Protein AF-A0AA41VX72-F1 (afdb_monomer)

Structure (mmCIF, N/CA/C/O backbone):
data_AF-A0AA41VX72-F1
#
_entry.id   AF-A0AA41VX72-F1
#
loop_
_atom_site.group_PDB
_atom_site.id
_atom_site.type_symbol
_atom_site.label_atom_id
_atom_site.label_alt_i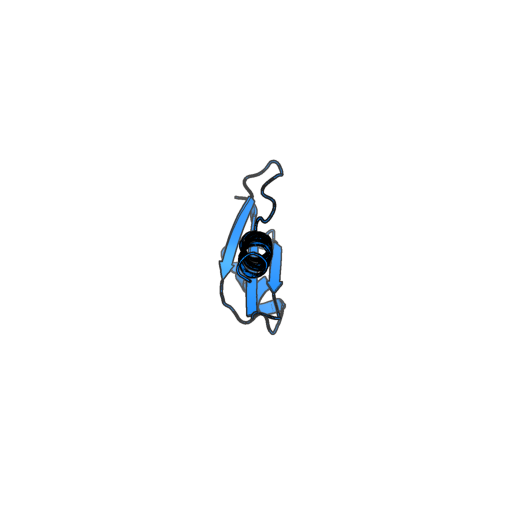d
_atom_site.label_comp_id
_atom_site.label_asym_id
_atom_site.label_entity_id
_atom_site.label_seq_id
_atom_site.pdbx_PDB_ins_code
_atom_site.Cartn_x
_atom_site.Cartn_y
_atom_site.Cartn_z
_atom_site.occupancy
_atom_site.B_iso_or_equiv
_atom_site.auth_seq_id
_atom_site.auth_comp_id
_atom_site.auth_asym_id
_atom_site.auth_atom_id
_atom_site.pdbx_PDB_model_num
ATOM 1 N N . MET A 1 1 ? 46.346 26.137 2.142 1.00 47.47 1 MET A N 1
ATOM 2 C CA . MET A 1 1 ? 45.126 25.964 1.322 1.00 47.47 1 MET A CA 1
ATOM 3 C C . MET A 1 1 ? 44.299 24.792 1.863 1.00 47.47 1 MET A C 1
ATOM 5 O O . MET A 1 1 ? 44.267 23.741 1.251 1.00 47.47 1 MET A O 1
ATOM 9 N N . ALA A 1 2 ? 43.682 24.947 3.044 1.00 51.16 2 ALA A N 1
ATOM 10 C CA . ALA A 1 2 ? 42.961 23.864 3.745 1.00 51.16 2 ALA A CA 1
ATOM 11 C C . ALA A 1 2 ? 41.519 24.239 4.158 1.00 51.16 2 ALA A C 1
ATOM 13 O O . ALA A 1 2 ? 40.808 23.425 4.730 1.00 51.16 2 ALA A O 1
ATOM 14 N N . LYS A 1 3 ? 41.076 25.475 3.876 1.00 50.66 3 LYS A N 1
ATOM 15 C CA . LYS A 1 3 ? 39.778 26.012 4.332 1.00 50.66 3 LYS A CA 1
ATOM 16 C C . LYS A 1 3 ? 38.601 25.743 3.386 1.00 50.66 3 LYS A C 1
ATOM 18 O O . LYS A 1 3 ? 37.462 25.927 3.794 1.00 50.66 3 LYS A O 1
ATOM 23 N N . MET A 1 4 ? 38.854 25.312 2.147 1.00 51.56 4 MET A N 1
ATOM 24 C CA . MET A 1 4 ? 37.795 25.102 1.146 1.00 51.56 4 MET A CA 1
ATOM 25 C C . MET A 1 4 ? 37.142 23.713 1.225 1.00 51.56 4 MET A C 1
ATOM 27 O O . MET A 1 4 ? 36.000 23.562 0.807 1.00 51.56 4 MET A O 1
ATOM 31 N N . ASN A 1 5 ? 37.816 22.721 1.817 1.00 54.25 5 ASN A N 1
ATOM 32 C CA . ASN A 1 5 ? 37.312 21.342 1.867 1.00 54.25 5 ASN A CA 1
ATOM 33 C C . ASN A 1 5 ? 36.283 21.126 2.984 1.00 54.25 5 ASN A C 1
ATOM 35 O O . ASN A 1 5 ? 35.421 20.262 2.867 1.00 54.25 5 ASN A O 1
ATOM 39 N N . THR A 1 6 ? 36.338 21.917 4.057 1.00 56.69 6 THR A N 1
ATOM 40 C CA . THR A 1 6 ? 35.443 21.733 5.207 1.00 56.69 6 THR A CA 1
ATOM 41 C C . THR A 1 6 ? 34.018 22.191 4.896 1.00 56.69 6 THR A C 1
ATOM 43 O O . THR A 1 6 ? 33.067 21.541 5.311 1.00 56.69 6 THR A O 1
ATOM 46 N N . VAL A 1 7 ? 33.856 23.269 4.120 1.00 58.25 7 VAL A N 1
ATOM 47 C CA . VAL A 1 7 ? 32.533 23.813 3.763 1.00 58.25 7 VAL A CA 1
ATOM 48 C C . VAL A 1 7 ? 31.771 22.852 2.847 1.00 58.25 7 VAL A C 1
ATOM 50 O O . VAL A 1 7 ? 30.597 22.590 3.086 1.00 58.25 7 VAL A O 1
ATOM 53 N N . VAL A 1 8 ? 32.447 22.258 1.858 1.00 61.09 8 VAL A N 1
ATOM 54 C CA . VAL A 1 8 ? 31.842 21.289 0.925 1.00 61.09 8 VAL A CA 1
ATOM 55 C C . VAL A 1 8 ? 31.319 20.050 1.660 1.00 61.09 8 VAL A C 1
ATOM 57 O O . VAL A 1 8 ? 30.227 19.573 1.352 1.00 61.09 8 VAL A O 1
ATOM 60 N N . SER A 1 9 ? 32.038 19.573 2.681 1.00 59.94 9 SER A N 1
ATOM 61 C CA . SER A 1 9 ? 31.589 18.439 3.495 1.00 59.94 9 SER A CA 1
ATOM 62 C C . SER A 1 9 ? 30.304 18.736 4.274 1.00 59.94 9 SER A C 1
ATOM 64 O O . SER A 1 9 ? 29.440 17.867 4.358 1.00 59.94 9 SER A O 1
ATOM 66 N N . PHE A 1 10 ? 30.122 19.955 4.797 1.00 61.03 10 PHE A N 1
ATOM 67 C CA . PHE A 1 10 ? 28.880 20.321 5.494 1.00 61.03 10 PHE A CA 1
ATOM 68 C C . PHE A 1 10 ? 27.669 20.373 4.554 1.00 61.03 10 PHE A C 1
ATOM 70 O O . PHE A 1 10 ? 26.589 19.920 4.931 1.00 61.03 10 PHE A O 1
ATOM 77 N N . PHE A 1 11 ? 27.849 20.852 3.318 1.00 61.50 11 PHE A N 1
ATOM 78 C CA . PHE A 1 11 ? 26.787 20.825 2.306 1.00 61.50 11 PHE A CA 1
ATOM 79 C C . PHE A 1 11 ? 26.390 19.392 1.925 1.00 61.50 11 PHE A C 1
ATOM 81 O O . PHE A 1 11 ? 25.201 19.094 1.826 1.00 61.50 11 PHE A O 1
ATOM 88 N N . PHE A 1 12 ? 27.360 18.484 1.785 1.00 62.69 12 PHE A N 1
ATOM 89 C CA . PHE A 1 12 ? 27.084 17.069 1.510 1.00 62.69 12 PHE A CA 1
ATOM 90 C C . PHE A 1 12 ? 26.326 16.377 2.653 1.00 62.69 12 PHE A C 1
ATOM 92 O O . PHE A 1 12 ? 25.375 15.639 2.398 1.00 62.69 12 PHE A O 1
ATOM 99 N N . PHE A 1 13 ? 26.695 16.646 3.910 1.00 61.38 13 PHE A N 1
ATOM 100 C CA . PHE A 1 13 ? 25.978 16.111 5.072 1.00 61.38 13 PHE A CA 1
ATOM 101 C C . PHE A 1 13 ? 24.539 16.632 5.164 1.00 61.38 13 PHE A C 1
ATOM 103 O O . PHE A 1 13 ? 23.635 15.852 5.458 1.00 61.38 13 PHE A O 1
ATOM 110 N N . ALA A 1 14 ? 24.301 17.912 4.865 1.00 61.12 14 ALA A N 1
ATOM 111 C CA . ALA A 1 14 ? 22.952 18.473 4.859 1.00 61.12 14 ALA A CA 1
ATOM 112 C C . ALA A 1 14 ? 22.053 17.786 3.817 1.00 61.12 14 ALA A C 1
ATOM 114 O O . ALA A 1 14 ? 20.928 17.411 4.133 1.00 61.12 14 ALA A O 1
ATOM 115 N N . ILE A 1 15 ? 22.563 17.547 2.604 1.00 62.56 15 ILE A N 1
ATOM 116 C CA . ILE A 1 15 ? 21.814 16.872 1.533 1.00 62.56 15 ILE A CA 1
ATOM 117 C C . ILE A 1 15 ? 21.449 15.432 1.930 1.00 62.56 15 ILE A C 1
ATOM 119 O O . ILE A 1 15 ? 20.313 15.012 1.722 1.00 62.56 15 ILE A O 1
ATOM 123 N N . LEU A 1 16 ? 22.362 14.686 2.561 1.00 59.56 16 LEU A N 1
ATOM 124 C CA . LEU A 1 16 ? 22.082 13.318 3.018 1.00 59.56 16 LEU A CA 1
ATOM 125 C C . LEU A 1 16 ? 20.978 13.255 4.089 1.00 59.56 16 LEU A C 1
ATOM 127 O O . LEU A 1 16 ? 20.198 12.305 4.090 1.00 59.56 16 LEU A O 1
ATOM 131 N N . ILE A 1 17 ? 20.856 14.272 4.950 1.00 59.94 17 ILE A N 1
ATOM 132 C CA . ILE A 1 17 ? 19.764 14.365 5.937 1.00 59.94 17 ILE A CA 1
ATOM 133 C C . ILE A 1 17 ? 18.409 14.577 5.240 1.00 59.94 17 ILE A C 1
ATOM 135 O O . ILE A 1 17 ? 17.415 13.980 5.651 1.00 59.94 17 ILE A O 1
ATOM 139 N N . PHE A 1 18 ? 18.365 15.356 4.152 1.00 55.69 18 PHE A N 1
ATOM 140 C CA . PHE A 1 18 ? 17.138 15.534 3.365 1.00 55.69 18 PHE A CA 1
ATOM 141 C C . PHE A 1 18 ? 16.703 14.249 2.643 1.00 55.69 18 PHE A C 1
ATOM 143 O O . PHE A 1 18 ? 15.506 13.982 2.569 1.00 55.69 18 PHE A O 1
ATOM 150 N N . PHE A 1 19 ? 17.640 13.422 2.163 1.00 53.59 19 PHE A N 1
ATOM 151 C CA . PHE A 1 19 ? 17.306 12.150 1.504 1.00 53.59 19 PHE A CA 1
ATOM 152 C C . PHE A 1 19 ? 16.993 11.002 2.479 1.00 53.59 19 PHE A C 1
ATOM 154 O O . PHE A 1 19 ? 16.228 10.109 2.127 1.00 53.59 19 PHE A O 1
AT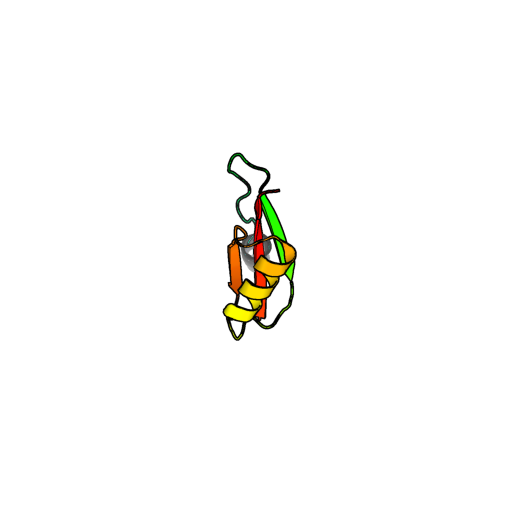OM 161 N N . ALA A 1 20 ? 17.518 11.025 3.708 1.00 47.22 20 ALA A N 1
ATOM 162 C CA . ALA A 1 20 ? 17.224 10.002 4.718 1.00 47.22 20 ALA A CA 1
ATOM 163 C C . ALA A 1 20 ? 15.855 10.182 5.414 1.00 47.22 20 ALA A C 1
ATOM 165 O O . ALA A 1 20 ? 15.374 9.252 6.056 1.00 47.22 20 ALA A O 1
ATOM 166 N N . GLY A 1 21 ? 15.221 11.357 5.292 1.00 43.03 21 GLY A N 1
ATOM 167 C CA . GLY A 1 21 ? 13.928 11.676 5.921 1.00 43.03 21 GLY A CA 1
ATOM 168 C C . GLY A 1 21 ? 12.692 11.509 5.026 1.00 43.03 21 GLY A C 1
ATOM 169 O O . GLY A 1 21 ? 11.574 11.761 5.475 1.00 43.03 21 GLY A O 1
ATOM 170 N N . GLY A 1 22 ? 12.866 11.100 3.765 1.00 43.69 22 GLY A N 1
ATOM 171 C CA . GLY A 1 22 ? 11.791 10.948 2.780 1.00 43.69 22 GLY A CA 1
ATOM 172 C C . GLY A 1 22 ? 10.982 9.663 2.960 1.00 43.69 22 GLY A C 1
ATOM 173 O O . GLY A 1 22 ? 11.008 8.791 2.102 1.00 43.69 22 GLY A O 1
ATOM 174 N N . GLY A 1 23 ? 10.295 9.528 4.090 1.00 41.78 23 GLY A N 1
ATOM 175 C CA . GLY A 1 23 ? 9.418 8.389 4.372 1.00 41.78 23 GLY A CA 1
ATOM 176 C C . GLY A 1 23 ? 8.514 8.592 5.585 1.00 41.78 23 GLY A C 1
ATOM 177 O O . GLY A 1 23 ? 8.071 7.622 6.187 1.00 41.78 23 GLY A O 1
ATOM 178 N N . ALA A 1 24 ? 8.260 9.839 5.985 1.00 44.88 24 ALA A N 1
ATOM 179 C CA . ALA A 1 24 ? 7.224 10.151 6.962 1.00 44.88 24 ALA A CA 1
ATOM 180 C C . ALA A 1 24 ? 5.878 10.235 6.230 1.00 44.88 24 ALA A C 1
ATOM 182 O O . ALA A 1 24 ? 5.456 11.303 5.791 1.00 44.88 24 ALA A O 1
ATOM 183 N N . MET A 1 25 ? 5.222 9.089 6.057 1.00 49.25 25 MET A N 1
ATOM 184 C CA . MET A 1 25 ? 3.823 9.054 5.645 1.00 49.25 25 MET A CA 1
ATOM 185 C C . MET A 1 25 ? 2.938 9.425 6.842 1.00 49.25 25 MET A C 1
ATOM 187 O O . MET A 1 25 ? 2.965 8.792 7.896 1.00 49.25 25 MET A O 1
ATOM 191 N N . LEU A 1 26 ? 2.234 10.540 6.648 1.00 45.62 26 LEU A N 1
ATOM 192 C CA . LEU A 1 26 ? 1.187 11.158 7.458 1.00 45.62 26 LEU A CA 1
ATOM 193 C C . LEU A 1 26 ? 0.309 10.147 8.219 1.00 45.62 26 LEU A C 1
ATOM 195 O O . LEU A 1 26 ? -0.577 9.533 7.637 1.00 45.62 26 LEU A O 1
ATOM 199 N N . ASN A 1 27 ? 0.489 10.056 9.538 1.00 47.94 27 ASN A N 1
ATOM 200 C CA . ASN A 1 27 ? -0.500 9.473 10.447 1.00 47.94 27 ASN A CA 1
ATOM 201 C C . ASN A 1 27 ? -1.250 10.604 11.146 1.00 47.94 27 ASN A C 1
ATOM 203 O O . ASN A 1 27 ? -0.889 11.004 12.252 1.00 47.94 27 ASN A O 1
ATOM 207 N N . GLN A 1 28 ? -2.267 11.157 10.489 1.00 52.22 28 GLN A N 1
ATOM 208 C CA . GLN A 1 28 ? -3.196 12.052 11.170 1.00 52.22 28 GLN A CA 1
ATOM 209 C C . GLN A 1 28 ? -4.567 12.071 10.489 1.00 52.22 28 GLN A C 1
ATOM 211 O O . GLN A 1 28 ? -4.804 12.948 9.670 1.00 52.22 28 GLN A O 1
ATOM 216 N N . VAL A 1 29 ? -5.470 11.159 10.876 1.00 46.75 29 VAL A N 1
ATOM 217 C CA . VAL A 1 29 ? -6.922 11.417 10.976 1.00 46.75 29 VAL A CA 1
ATOM 218 C C . VAL A 1 29 ? -7.533 10.438 11.996 1.00 46.75 29 VAL A C 1
ATOM 220 O O . VAL A 1 29 ? -7.050 9.321 12.139 1.00 46.75 29 VAL A O 1
ATOM 223 N N . GLU A 1 30 ? -8.547 10.881 12.741 1.00 51.50 30 GLU A N 1
ATOM 224 C CA . GLU A 1 30 ? -9.370 10.098 13.676 1.00 51.50 30 GLU A CA 1
ATOM 225 C C . GLU A 1 30 ? -9.831 8.748 13.089 1.00 51.50 30 GLU A C 1
ATOM 227 O O . GLU A 1 30 ? -10.483 8.711 12.052 1.00 51.50 30 GLU A O 1
ATOM 232 N N . GLY A 1 31 ? -9.505 7.651 13.780 1.00 57.03 31 GLY A N 1
ATOM 233 C CA . GLY A 1 31 ? -9.639 6.266 13.307 1.00 57.03 31 GLY A CA 1
ATOM 234 C C . GLY A 1 31 ? -8.259 5.611 13.320 1.00 57.03 31 GLY A C 1
ATOM 235 O O . GLY A 1 31 ? -7.297 6.199 12.825 1.00 57.03 31 GLY A O 1
ATOM 236 N N . ARG A 1 32 ? -8.082 4.444 13.958 1.00 69.69 32 ARG A N 1
ATO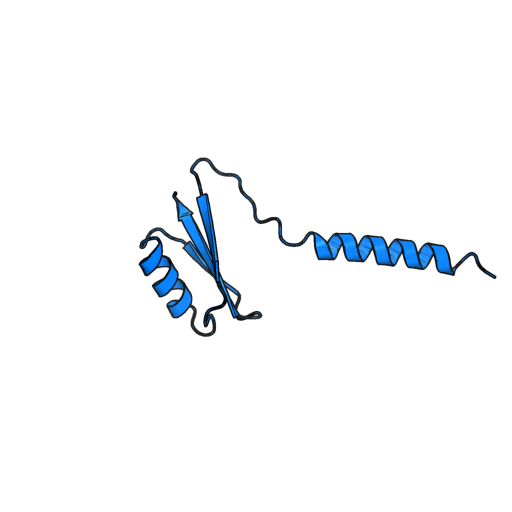M 237 C CA . ARG A 1 32 ? -6.760 3.801 13.918 1.00 69.69 32 ARG A CA 1
ATOM 238 C C . ARG A 1 32 ? -6.562 3.321 12.492 1.00 69.69 32 ARG A C 1
ATOM 240 O O . ARG A 1 32 ? -7.114 2.317 12.087 1.00 69.69 32 ARG A O 1
ATOM 247 N N . THR A 1 33 ? -5.807 4.067 11.709 1.00 76.81 33 THR A N 1
ATOM 248 C CA . THR A 1 33 ? -5.444 3.621 10.373 1.00 76.81 33 THR A CA 1
ATOM 249 C C . THR A 1 33 ? -4.221 2.723 10.518 1.00 76.81 33 THR A C 1
ATOM 251 O O . THR A 1 33 ? -3.198 3.145 11.057 1.00 76.81 33 THR A O 1
ATOM 254 N N . CYS A 1 34 ? -4.340 1.470 10.098 1.00 82.81 34 CYS A N 1
ATOM 255 C CA . CYS A 1 34 ? -3.231 0.535 10.017 1.00 82.81 34 CYS A CA 1
ATOM 256 C C . CYS A 1 34 ? -2.656 0.553 8.599 1.00 82.81 34 CYS A C 1
ATOM 258 O O . CYS A 1 34 ? -3.381 0.757 7.624 1.00 82.81 34 CYS A O 1
ATOM 260 N N . ASN A 1 35 ? -1.344 0.347 8.493 1.00 86.81 35 ASN A N 1
ATOM 261 C CA . ASN A 1 35 ? -0.669 0.187 7.216 1.00 86.81 35 ASN A CA 1
ATOM 262 C C . ASN A 1 35 ? 0.206 -1.069 7.227 1.00 86.81 35 ASN A C 1
ATOM 264 O O . ASN A 1 35 ? 0.753 -1.465 8.257 1.00 86.81 35 ASN A O 1
ATOM 268 N N . GLU A 1 36 ? 0.331 -1.691 6.064 1.00 86.25 36 GLU A N 1
ATOM 269 C CA . GLU A 1 36 ? 1.219 -2.817 5.832 1.00 86.25 36 GLU A CA 1
ATOM 270 C C . GLU A 1 36 ? 1.857 -2.668 4.460 1.00 86.25 36 GLU A C 1
ATOM 272 O O . GLU A 1 36 ? 1.222 -2.231 3.499 1.00 86.25 36 GLU A O 1
ATOM 277 N N . ARG A 1 37 ? 3.136 -3.032 4.382 1.00 87.31 37 ARG A N 1
ATOM 278 C CA . ARG A 1 37 ? 3.938 -2.896 3.177 1.00 87.31 37 ARG A CA 1
ATOM 279 C C . ARG A 1 37 ? 4.635 -4.205 2.854 1.00 87.31 37 ARG A C 1
ATOM 281 O O . ARG A 1 37 ? 5.329 -4.769 3.700 1.00 87.31 37 ARG A O 1
ATOM 288 N N . TRP A 1 38 ? 4.505 -4.668 1.616 1.00 84.06 38 TRP A N 1
ATOM 289 C CA . TRP A 1 38 ? 5.106 -5.920 1.171 1.00 84.06 38 TRP A CA 1
ATOM 290 C C . TRP A 1 38 ? 5.725 -5.817 -0.220 1.00 84.06 38 TRP A C 1
ATOM 292 O O . TRP A 1 38 ? 5.283 -5.072 -1.096 1.00 84.06 38 TRP A O 1
ATOM 302 N N . LYS A 1 39 ? 6.753 -6.637 -0.444 1.00 79.19 39 LYS A N 1
ATOM 303 C CA . LYS A 1 39 ? 7.360 -6.813 -1.762 1.00 79.19 39 LYS A CA 1
ATOM 304 C C . LYS A 1 39 ? 6.542 -7.842 -2.543 1.00 79.19 39 LYS A C 1
ATOM 306 O O . LYS A 1 39 ? 6.701 -9.045 -2.345 1.00 79.19 39 LYS A O 1
ATOM 311 N N . HIS A 1 40 ? 5.639 -7.373 -3.395 1.00 70.88 40 HIS A N 1
ATOM 312 C CA . HIS A 1 40 ? 4.802 -8.208 -4.257 1.00 70.88 40 HIS A CA 1
ATOM 313 C C . HIS A 1 40 ? 4.739 -7.604 -5.652 1.00 70.88 40 HIS A C 1
ATOM 315 O O . HIS A 1 40 ? 5.056 -6.430 -5.823 1.00 70.88 40 HIS A O 1
ATOM 321 N N . GLY A 1 41 ? 4.372 -8.427 -6.635 1.00 64.75 41 GLY A N 1
ATOM 322 C CA . GLY A 1 41 ? 4.233 -8.001 -8.019 1.00 64.75 41 GLY A CA 1
ATOM 323 C C . GLY A 1 41 ? 3.224 -6.867 -8.124 1.00 64.75 41 GLY A C 1
ATOM 324 O O . GLY A 1 41 ? 2.029 -7.097 -8.141 1.00 64.75 41 GLY A O 1
ATOM 325 N N . CYS A 1 42 ? 3.726 -5.646 -8.200 1.00 70.44 42 CYS A N 1
ATOM 326 C CA . CYS A 1 42 ? 2.982 -4.434 -8.492 1.00 70.44 42 CYS A CA 1
ATOM 327 C C . CYS A 1 42 ? 3.088 -4.060 -9.976 1.00 70.44 42 CYS A C 1
ATOM 329 O O . CYS A 1 42 ? 2.790 -2.947 -10.390 1.00 70.44 42 CYS A O 1
ATOM 331 N N . VAL A 1 43 ? 3.551 -5.006 -10.799 1.00 64.44 43 VAL A N 1
ATOM 332 C CA . VAL A 1 43 ? 3.561 -4.884 -12.262 1.00 64.44 43 VAL A CA 1
ATOM 333 C C . VAL A 1 43 ? 2.127 -4.836 -12.795 1.00 64.44 43 VAL A C 1
ATOM 335 O O . VAL A 1 43 ? 1.871 -4.202 -13.815 1.00 64.44 43 VAL A O 1
ATOM 338 N N . ILE A 1 44 ? 1.196 -5.473 -12.080 1.00 66.94 44 ILE A N 1
ATOM 339 C CA . ILE A 1 44 ? -0.237 -5.399 -12.325 1.00 66.94 44 ILE A CA 1
ATOM 340 C C . ILE A 1 44 ? -0.877 -4.875 -11.039 1.00 66.94 44 ILE A C 1
ATOM 342 O O . ILE A 1 44 ? -0.851 -5.538 -10.006 1.00 66.94 44 ILE A O 1
ATOM 346 N N . GLU A 1 45 ? -1.425 -3.662 -11.092 1.00 66.81 45 GLU A N 1
ATOM 347 C CA . GLU A 1 45 ? -2.039 -2.968 -9.946 1.00 66.81 45 GLU A CA 1
ATOM 348 C C . GLU A 1 45 ? -3.110 -3.829 -9.243 1.00 66.81 45 GLU A C 1
ATOM 350 O O . GLU A 1 45 ? -3.291 -3.762 -8.025 1.00 66.81 45 GLU A O 1
ATOM 355 N N . THR A 1 46 ? -3.752 -4.722 -10.002 1.00 77.38 46 THR A N 1
ATOM 356 C CA . THR A 1 46 ? -4.765 -5.659 -9.511 1.00 77.38 46 THR A CA 1
ATOM 357 C C . THR A 1 46 ? -4.228 -6.668 -8.503 1.00 77.38 46 THR A C 1
ATOM 359 O O . THR A 1 46 ? -4.951 -6.990 -7.570 1.00 77.38 46 THR A O 1
ATOM 362 N N . ASP A 1 47 ? -2.983 -7.135 -8.617 1.00 82.31 47 ASP A N 1
ATOM 363 C CA . ASP A 1 47 ? -2.434 -8.150 -7.700 1.00 82.31 47 ASP A CA 1
ATOM 364 C C . ASP A 1 47 ? -2.257 -7.569 -6.289 1.00 82.31 47 ASP A C 1
ATOM 366 O O . ASP A 1 47 ? -2.555 -8.201 -5.269 1.00 82.31 47 ASP A O 1
ATOM 370 N N . CYS A 1 48 ? 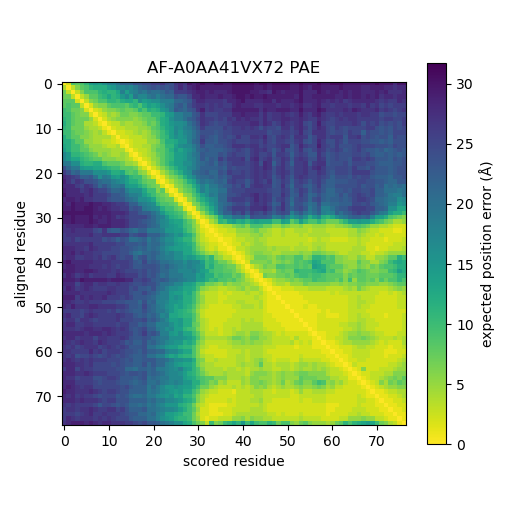-1.823 -6.308 -6.245 1.00 86.06 48 CYS A N 1
ATOM 371 C CA . CYS A 1 48 ? -1.700 -5.519 -5.031 1.00 86.06 48 CYS A CA 1
ATOM 372 C C . CYS A 1 48 ? -3.055 -5.330 -4.345 1.00 86.06 48 CYS A C 1
ATOM 374 O O . CYS A 1 48 ? -3.214 -5.596 -3.149 1.00 86.06 48 CYS A O 1
ATOM 376 N N . GLN A 1 49 ? -4.041 -4.918 -5.142 1.00 88.06 49 GLN A N 1
ATOM 377 C CA . GLN A 1 49 ? -5.413 -4.693 -4.718 1.00 88.06 49 GLN A CA 1
ATOM 378 C C . GLN A 1 49 ? -6.078 -5.975 -4.217 1.00 88.06 49 GLN A C 1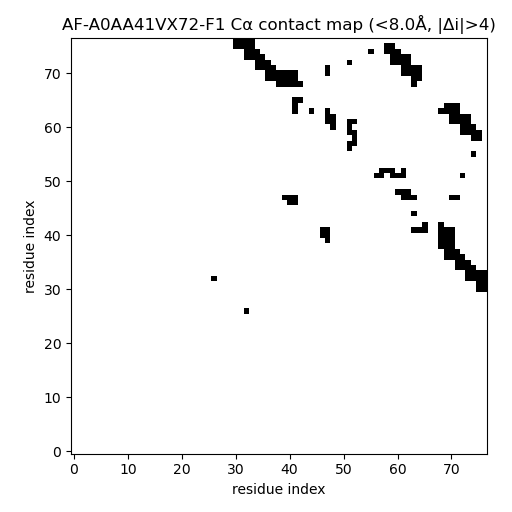
ATOM 380 O O . GLN A 1 49 ? -6.640 -5.986 -3.125 1.00 88.06 49 GLN A O 1
ATOM 385 N N . GLU A 1 50 ? -5.985 -7.071 -4.969 1.00 89.50 50 GLU A N 1
ATOM 386 C CA . GLU A 1 50 ? -6.571 -8.356 -4.593 1.00 89.50 50 GLU A CA 1
ATOM 387 C C . GLU A 1 50 ? -5.997 -8.873 -3.279 1.00 89.50 50 GLU A C 1
ATOM 389 O O . GLU A 1 50 ? -6.746 -9.354 -2.428 1.00 89.50 50 GLU A O 1
ATOM 394 N N . LYS A 1 51 ? -4.680 -8.746 -3.075 1.00 87.06 51 LYS A N 1
ATOM 395 C CA . LYS A 1 51 ? -4.062 -9.128 -1.806 1.00 87.06 51 LYS A CA 1
ATOM 396 C C . LYS A 1 51 ? -4.515 -8.231 -0.656 1.00 87.06 51 LYS A C 1
ATOM 398 O O . LYS A 1 51 ? -4.930 -8.762 0.368 1.00 87.06 51 LYS A O 1
ATOM 403 N N . CYS A 1 52 ? -4.483 -6.913 -0.837 1.00 89.25 52 CYS A N 1
ATOM 404 C CA . CYS A 1 52 ? -4.912 -5.953 0.181 1.00 89.25 52 CYS A CA 1
ATOM 405 C C . CYS A 1 52 ? -6.368 -6.203 0.609 1.00 89.25 52 CYS A C 1
ATOM 407 O O . CYS A 1 52 ? -6.663 -6.304 1.798 1.00 89.25 52 CYS A O 1
ATOM 409 N N . TRP A 1 53 ? -7.266 -6.433 -0.350 1.00 92.00 53 TRP A N 1
ATOM 410 C CA . TRP A 1 53 ? -8.668 -6.730 -0.064 1.00 92.00 53 TRP A CA 1
ATOM 411 C C . TRP A 1 53 ? -8.919 -8.116 0.512 1.00 92.00 53 TRP A C 1
ATOM 413 O O . TRP A 1 53 ? -9.871 -8.292 1.271 1.00 92.00 53 TRP A O 1
ATOM 423 N N . ARG A 1 54 ? -8.103 -9.107 0.150 1.00 90.50 54 ARG A N 1
ATOM 424 C CA . ARG A 1 54 ? -8.182 -10.451 0.727 1.00 90.50 54 ARG A CA 1
ATOM 425 C C . ARG A 1 54 ? -7.784 -10.449 2.200 1.00 90.50 54 ARG A C 1
ATOM 427 O O . ARG A 1 54 ? -8.424 -11.148 2.979 1.00 90.50 54 ARG A O 1
ATOM 434 N N . ASP A 1 55 ? -6.754 -9.687 2.554 1.00 88.88 55 ASP A N 1
ATOM 435 C CA . ASP A 1 55 ? -6.157 -9.736 3.889 1.00 88.88 55 ASP A CA 1
ATOM 436 C C . ASP A 1 55 ? -6.869 -8.777 4.863 1.00 88.88 55 ASP A C 1
ATOM 438 O O . ASP A 1 55 ? -7.125 -9.149 6.007 1.00 88.88 55 ASP A O 1
ATOM 442 N N . HIS A 1 56 ? -7.270 -7.588 4.393 1.00 89.38 56 HIS A N 1
ATOM 443 C CA . HIS A 1 56 ? -7.821 -6.510 5.235 1.00 89.38 56 HIS A CA 1
ATOM 444 C C . HIS A 1 56 ? -9.258 -6.100 4.872 1.00 89.38 56 HIS A C 1
ATOM 446 O O . HIS A 1 56 ? -9.874 -5.277 5.547 1.00 89.38 56 HIS A O 1
ATOM 452 N N . GLY A 1 57 ? -9.833 -6.701 3.826 1.00 89.06 57 GLY A N 1
ATOM 453 C CA . GLY A 1 57 ? -11.194 -6.431 3.36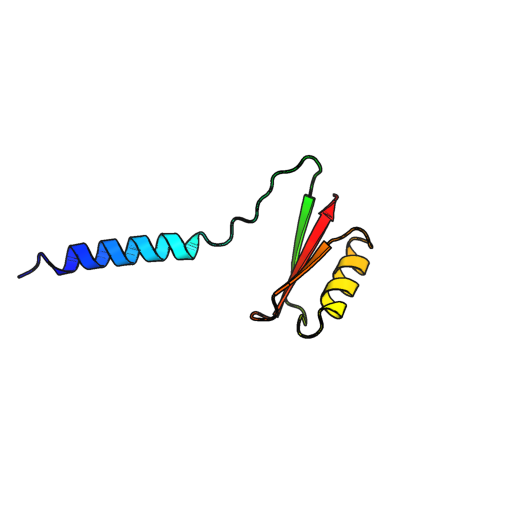2 1.00 89.06 57 GLY A CA 1
ATOM 454 C C . GLY A 1 57 ? -11.281 -5.360 2.270 1.00 89.06 57 GLY A C 1
ATOM 455 O O . GLY A 1 57 ? -10.355 -4.595 2.021 1.00 89.06 57 GLY A O 1
ATOM 456 N N . LYS A 1 58 ? -12.438 -5.281 1.601 1.00 88.12 58 LYS A N 1
ATOM 457 C CA . LYS A 1 58 ? -12.659 -4.394 0.437 1.00 88.12 58 LYS A CA 1
ATOM 458 C C . LYS A 1 58 ? -12.615 -2.892 0.746 1.00 88.12 58 LYS A C 1
ATOM 460 O O . LYS A 1 58 ? -12.587 -2.093 -0.182 1.00 88.12 58 LYS A O 1
ATOM 465 N N . ASN A 1 59 ? -12.631 -2.525 2.026 1.00 84.81 59 ASN A N 1
ATOM 466 C CA . ASN A 1 59 ? -12.498 -1.139 2.471 1.00 84.81 59 ASN A CA 1
ATOM 467 C C . ASN A 1 59 ? -11.028 -0.711 2.598 1.00 84.81 59 ASN A C 1
ATOM 469 O O . ASN A 1 59 ? -10.758 0.469 2.803 1.00 84.81 59 ASN A O 1
ATOM 473 N N . ALA A 1 60 ? -10.086 -1.652 2.484 1.00 88.00 60 ALA A N 1
ATOM 474 C CA . ALA A 1 60 ? -8.668 -1.349 2.469 1.00 88.00 60 ALA A CA 1
ATOM 475 C C . ALA A 1 60 ? -8.272 -0.656 1.156 1.00 88.00 60 ALA A C 1
ATOM 477 O O . ALA A 1 60 ? -8.766 -0.980 0.071 1.00 88.00 60 ALA A O 1
ATOM 478 N N . ILE A 1 61 ? -7.366 0.305 1.274 1.00 89.12 61 ILE A N 1
ATOM 479 C CA . ILE A 1 61 ? -6.844 1.141 0.204 1.00 89.12 61 ILE A CA 1
ATOM 480 C C . ILE A 1 61 ? -5.493 0.556 -0.227 1.00 89.12 61 ILE A C 1
ATOM 482 O O . ILE A 1 61 ? -4.523 0.663 0.530 1.00 89.12 61 ILE A O 1
ATOM 486 N N . PRO A 1 62 ? -5.402 -0.066 -1.415 1.00 88.38 62 PRO A N 1
ATOM 487 C CA . PRO A 1 62 ? -4.131 -0.499 -1.973 1.00 88.38 62 PRO A CA 1
ATOM 488 C C . PRO A 1 62 ? -3.376 0.681 -2.597 1.00 88.38 62 PRO A C 1
ATOM 490 O O . PRO A 1 62 ? -3.963 1.575 -3.202 1.00 88.38 62 PRO A O 1
ATOM 493 N N . GLY A 1 63 ? -2.057 0.652 -2.482 1.00 86.75 63 GLY A N 1
ATOM 494 C CA . GLY A 1 63 ? -1.111 1.569 -3.095 1.00 86.75 63 GLY A CA 1
ATOM 495 C C . GLY A 1 63 ? -0.028 0.772 -3.807 1.00 86.75 63 GLY A C 1
ATOM 496 O O . GLY A 1 63 ? 0.531 -0.170 -3.248 1.00 86.75 63 GLY A O 1
ATOM 497 N N . CYS A 1 64 ? 0.251 1.131 -5.058 1.00 84.12 64 CYS A N 1
ATOM 498 C CA . CYS A 1 64 ? 1.188 0.403 -5.898 1.00 84.12 64 CYS A CA 1
ATOM 499 C C . CYS A 1 64 ? 2.376 1.270 -6.312 1.00 84.12 64 CYS A C 1
ATOM 501 O O . CYS A 1 64 ? 2.228 2.223 -7.078 1.00 84.12 64 CYS A O 1
ATOM 503 N N . GLU A 1 65 ? 3.576 0.914 -5.857 1.00 82.88 65 GLU A N 1
ATOM 504 C CA . GLU A 1 65 ? 4.817 1.577 -6.251 1.00 82.88 65 GLU A CA 1
ATOM 505 C C . GLU A 1 65 ? 5.537 0.774 -7.344 1.00 82.88 65 GLU A C 1
ATOM 507 O O . GLU A 1 65 ? 6.464 -0.002 -7.089 1.00 82.88 65 GLU A O 1
ATOM 512 N N . ILE A 1 66 ? 5.117 0.992 -8.597 1.00 76.81 66 ILE A N 1
ATOM 513 C CA . ILE A 1 66 ? 5.581 0.257 -9.792 1.00 76.81 66 ILE A CA 1
ATOM 514 C C . ILE A 1 66 ? 7.109 0.323 -9.967 1.00 76.81 66 ILE A C 1
ATOM 516 O O . ILE A 1 66 ? 7.737 -0.680 -10.302 1.00 76.81 66 ILE A O 1
ATOM 520 N N . LEU A 1 67 ? 7.729 1.482 -9.708 1.00 77.81 67 LEU A N 1
ATOM 521 C CA . LEU A 1 67 ? 9.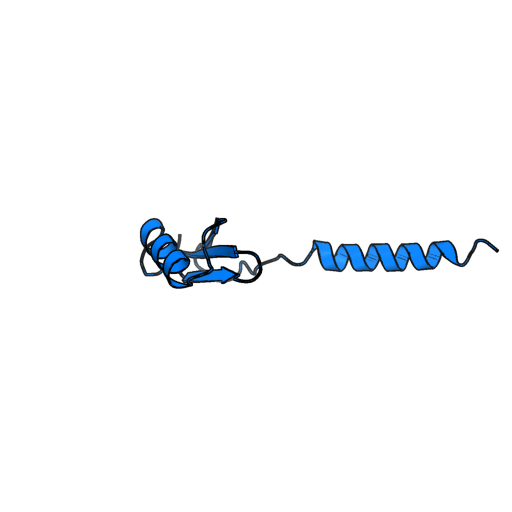170 1.702 -9.922 1.00 77.81 67 LEU A CA 1
ATOM 522 C C . LEU A 1 67 ? 10.059 0.799 -9.063 1.00 77.81 67 LEU A C 1
ATOM 524 O O . LEU A 1 67 ? 11.160 0.441 -9.478 1.00 77.81 67 LEU A O 1
ATOM 528 N N . ILE A 1 68 ? 9.591 0.453 -7.866 1.00 80.00 68 ILE A N 1
ATOM 529 C CA . ILE A 1 68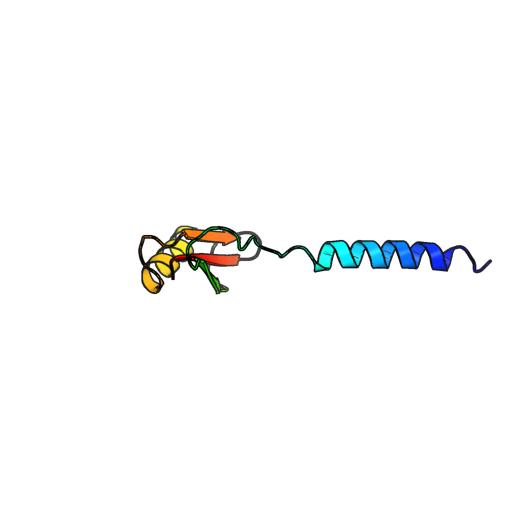 ? 10.346 -0.360 -6.911 1.00 80.00 68 ILE A CA 1
ATOM 530 C C . ILE A 1 68 ? 9.694 -1.722 -6.648 1.00 80.00 68 ILE A C 1
ATOM 532 O O . ILE A 1 68 ? 10.280 -2.551 -5.949 1.00 80.00 68 ILE A O 1
ATOM 536 N N . ASN A 1 69 ? 8.538 -1.984 -7.266 1.00 82.62 69 ASN A N 1
ATOM 537 C CA . ASN A 1 69 ? 7.763 -3.214 -7.146 1.00 82.62 69 ASN A CA 1
ATOM 538 C C . ASN A 1 69 ? 7.354 -3.502 -5.688 1.00 82.62 69 ASN A C 1
ATOM 540 O O . ASN A 1 69 ? 7.618 -4.578 -5.142 1.00 82.62 69 ASN A O 1
ATOM 544 N N . TRP A 1 70 ? 6.765 -2.486 -5.054 1.00 84.62 70 TRP A N 1
ATOM 545 C CA . TRP A 1 70 ? 6.241 -2.547 -3.693 1.00 84.62 70 TRP A CA 1
ATOM 546 C C . TRP A 1 70 ? 4.746 -2.278 -3.670 1.00 84.62 70 TRP A C 1
ATOM 548 O O . TRP A 1 70 ? 4.220 -1.518 -4.480 1.00 84.62 70 TRP A O 1
ATOM 558 N N . CYS A 1 71 ? 4.099 -2.910 -2.705 1.00 86.44 71 CYS A N 1
ATOM 559 C CA . CYS A 1 71 ? 2.693 -2.756 -2.412 1.00 86.44 71 CYS A CA 1
ATOM 560 C C . CYS A 1 71 ? 2.522 -2.221 -1.004 1.00 86.44 71 CYS A C 1
ATOM 562 O O . CYS A 1 71 ? 3.089 -2.768 -0.055 1.00 86.44 71 CYS A O 1
ATOM 564 N N . ASP A 1 72 ? 1.691 -1.206 -0.896 1.00 88.00 72 ASP A N 1
ATOM 565 C CA . ASP A 1 72 ? 1.277 -0.571 0.335 1.00 88.00 72 ASP A CA 1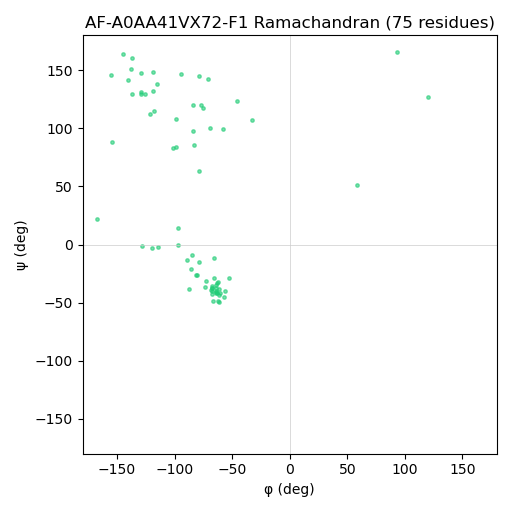
ATOM 566 C C . ASP A 1 72 ? -0.228 -0.818 0.494 1.00 88.00 72 ASP A C 1
ATOM 568 O O . ASP A 1 72 ? -0.981 -0.793 -0.474 1.00 88.00 72 ASP A O 1
ATOM 572 N N . CYS A 1 73 ? -0.685 -1.128 1.696 1.00 87.94 73 CYS A N 1
ATOM 573 C CA . CYS A 1 73 ? -2.097 -1.346 1.974 1.00 87.94 73 CYS A CA 1
ATOM 574 C C . CYS A 1 73 ? -2.455 -0.662 3.275 1.00 87.94 73 CYS A C 1
ATOM 576 O O . CYS A 1 73 ? -1.784 -0.849 4.290 1.00 87.94 73 CYS A O 1
ATOM 578 N N . THR A 1 74 ? -3.515 0.128 3.224 1.00 89.38 74 THR A N 1
ATOM 579 C CA . THR A 1 74 ? -3.948 0.977 4.325 1.00 89.38 74 THR A CA 1
ATOM 580 C C . THR A 1 74 ? -5.400 0.661 4.638 1.00 89.38 74 THR A C 1
ATOM 582 O O . THR A 1 74 ? -6.228 0.642 3.734 1.00 89.38 74 THR A O 1
ATOM 585 N N . TRP A 1 75 ? -5.741 0.408 5.895 1.00 87.50 75 TRP A N 1
ATOM 586 C CA . TRP A 1 75 ? -7.109 0.074 6.295 1.00 87.50 75 TRP A CA 1
ATOM 587 C C . TRP A 1 75 ? -7.437 0.646 7.670 1.00 87.50 75 TRP A C 1
ATOM 589 O O . TRP A 1 75 ? -6.547 1.037 8.425 1.00 87.50 75 TRP A O 1
ATOM 599 N N . GLU A 1 76 ? -8.723 0.693 8.003 1.00 85.44 76 GLU A N 1
ATOM 600 C CA . GLU A 1 76 ? -9.155 0.983 9.368 1.00 85.44 76 GLU A CA 1
ATOM 601 C C . GLU A 1 76 ? -8.969 -0.259 10.240 1.00 85.44 76 GLU A C 1
ATOM 603 O O . GLU A 1 76 ? -9.562 -1.309 9.981 1.00 85.44 76 GLU A O 1
ATOM 608 N N . CYS A 1 77 ? -8.150 -0.128 11.276 1.00 74.12 77 CYS A N 1
ATOM 609 C CA . CYS A 1 77 ? -8.193 -0.987 12.444 1.00 74.12 77 CYS A CA 1
ATOM 610 C C . CYS A 1 77 ? -9.088 -0.370 13.543 1.00 74.12 77 CYS A C 1
ATOM 612 O O . CYS A 1 77 ? -9.390 -1.125 14.487 1.00 74.12 77 CYS A O 1
#

Nearest PDB structures (foldseek):
  6zj3-assembly1_Sg  TM=4.947E-01  e=2.594E+00  Euglena gracilis
  2ebb-assembly1_A-2  TM=4.072E-01  e=1.622E+00  Geobacillus kaustophilus
  2zly-assembly1_A  TM=2.153E-01  e=1.734E+00  Flavobacterium sp.
  1wyc-assembly1_A  TM=1.957E-01  e=1.622E+00  Flavobacterium sp.
  2e8i-assembly1_A  TM=2.083E-01  e=5.076E+00  Paenarthrobacter ureafaciens

Secondary structure (DSSP, 8-state):
--SHHHHHHHHHHHHHHHHHTTT-----SSS-EEEEEE----SSHHHHHHHHHHHH-TTSEEEEETTTTEEEEEEE-

pLDDT: mean 70.92, std 15.92, range [41.78, 92.0]

Sequence (77 aa):
MAKMNTVVSFFFFAILIFFAGGGAMLNQVEGRTCNERWKHGCVIETDCQEKCWRDHGKNAIPGCEILINWCDCTWEC

Mean predicted aligned error: 14.79 Å

Radius of gyration: 19.35 Å; Cα contacts (8 Å, |Δi|>4): 93; chains: 1; bounding box: 58×36×26 Å

Solvent-accessible surface area (backbone atoms only — not comparable to full-atom values): 4652 Å² total; per-residue (Å²): 143,76,76,73,63,60,59,54,52,54,55,54,53,53,53,52,54,62,66,74,58,77,76,79,78,84,89,82,66,96,64,59,69,43,75,51,75,47,85,43,69,18,88,46,64,62,55,36,37,53,49,31,29,71,76,68,32,84,82,30,47,55,42,66,42,58,95,78,33,28,26,38,29,38,32,85,102

Organism: Papaver nudicaule (NCBI:txid74823)

Foldseek 3Di:
DPPPVVVVVVVVVVVVVVVVPPDPDDDDDPFPKDKDKDQAALVPVVVLQVVLCVVANNQKDWDGDNVRRMIMIIHGD